Protein AF-A0A5C6U9C0-F1 (afdb_monomer_lite)

Secondary structure (DSSP, 8-state):
-EEEEEEETTTEEEEEEEEE-TTT--EEEEEEESS--HHHHHHHHHHHHHHHH---PPTTPPPP-----

Foldseek 3Di:
DDKDWDQDPVLGIKIKAFDADPVVRDGLFIFIGSDDDVVSNVRRVVSSCCSPPNDPDDPPDDPDDDDPD

Structure (mmCIF, N/CA/C/O backbone):
data_AF-A0A5C6U9C0-F1
#
_entry.id   AF-A0A5C6U9C0-F1
#
loop_
_atom_site.group_PDB
_atom_site.id
_atom_site.type_symbol
_atom_site.label_atom_id
_atom_site.label_alt_id
_atom_site.label_comp_id
_atom_site.label_asym_id
_atom_site.label_entity_id
_atom_site.label_seq_id
_atom_site.pdbx_PDB_ins_code
_atom_site.Cartn_x
_atom_site.Cartn_y
_atom_site.Cartn_z
_atom_site.occupancy
_atom_site.B_iso_or_equiv
_atom_site.auth_seq_id
_atom_site.auth_comp_id
_atom_site.auth_asym_id
_atom_site.auth_atom_id
_atom_site.pdbx_PDB_model_num
ATOM 1 N N . MET A 1 1 ? -6.539 -5.513 -1.773 1.00 86.25 1 MET A N 1
ATOM 2 C CA . MET A 1 1 ? -5.244 -4.945 -2.196 1.00 86.25 1 MET A CA 1
ATOM 3 C C . MET A 1 1 ? -5.173 -5.046 -3.699 1.00 86.25 1 MET A C 1
ATOM 5 O O . MET A 1 1 ? -5.645 -6.050 -4.218 1.00 86.25 1 MET A O 1
ATOM 9 N N . ASP A 1 2 ? -4.629 -4.031 -4.356 1.00 93.50 2 ASP A N 1
ATOM 10 C CA . ASP A 1 2 ? -4.462 -3.986 -5.805 1.00 93.50 2 ASP A CA 1
ATOM 11 C C . ASP A 1 2 ? -3.011 -3.647 -6.171 1.00 93.50 2 ASP A C 1
ATOM 13 O O . ASP A 1 2 ? -2.312 -2.974 -5.405 1.00 93.50 2 ASP A O 1
ATOM 17 N N . ALA A 1 3 ? -2.556 -4.153 -7.314 1.00 95.12 3 ALA A N 1
ATOM 18 C CA . ALA A 1 3 ? -1.185 -4.025 -7.784 1.00 95.12 3 ALA A CA 1
ATOM 19 C C . ALA A 1 3 ? -1.167 -3.680 -9.272 1.00 95.12 3 ALA A C 1
ATOM 21 O O . ALA A 1 3 ? -1.763 -4.372 -10.095 1.00 95.12 3 ALA A O 1
ATOM 22 N N . THR A 1 4 ? -0.432 -2.631 -9.622 1.00 95.81 4 THR A N 1
ATOM 23 C CA . THR A 1 4 ? -0.259 -2.204 -11.011 1.00 95.81 4 THR A CA 1
ATOM 24 C C . THR A 1 4 ? 1.168 -1.734 -11.255 1.00 95.81 4 THR A C 1
ATOM 26 O O . THR A 1 4 ? 1.981 -1.655 -10.331 1.00 95.81 4 THR A O 1
ATOM 29 N N . SER A 1 5 ? 1.492 -1.430 -12.506 1.00 95.88 5 SER A N 1
ATOM 30 C CA . SER A 1 5 ? 2.763 -0.826 -12.877 1.00 95.88 5 SER A CA 1
ATOM 31 C C . SER A 1 5 ? 2.556 0.443 -13.683 1.00 95.88 5 SER A C 1
ATOM 33 O O . SER A 1 5 ? 1.688 0.501 -14.553 1.00 95.88 5 SER A O 1
ATOM 35 N N . LEU A 1 6 ? 3.399 1.435 -13.431 1.00 95.62 6 LEU A N 1
ATOM 36 C CA . LEU A 1 6 ? 3.449 2.686 -14.180 1.00 95.62 6 LEU A CA 1
ATOM 37 C C . LEU A 1 6 ? 4.826 2.819 -14.826 1.00 95.62 6 LEU A C 1
ATOM 39 O O . LEU A 1 6 ? 5.813 2.318 -14.290 1.00 95.62 6 LEU A O 1
ATOM 43 N N . TYR A 1 7 ? 4.904 3.489 -15.972 1.00 96.81 7 TYR A N 1
ATOM 44 C CA . TYR A 1 7 ? 6.191 3.813 -16.576 1.00 96.81 7 TYR A CA 1
ATOM 45 C C . TYR A 1 7 ? 6.712 5.141 -16.014 1.00 96.81 7 TYR A C 1
ATOM 47 O O . TYR A 1 7 ? 6.016 6.154 -16.052 1.00 96.81 7 TYR A O 1
ATOM 55 N N . CYS A 1 8 ? 7.939 5.130 -15.504 1.00 95.50 8 CYS A N 1
ATOM 56 C CA . CYS A 1 8 ? 8.691 6.282 -15.024 1.00 95.50 8 CYS A CA 1
ATOM 57 C C . CYS A 1 8 ? 9.907 6.492 -15.933 1.00 95.50 8 CYS A C 1
ATOM 59 O O . CYS A 1 8 ? 10.631 5.543 -16.215 1.00 95.50 8 CYS A O 1
ATOM 61 N N . GLU A 1 9 ? 10.169 7.723 -16.373 1.00 96.69 9 GLU A N 1
ATOM 62 C CA . GLU A 1 9 ? 11.287 8.014 -17.286 1.00 96.69 9 GLU A CA 1
ATOM 63 C C . GLU A 1 9 ? 12.649 7.602 -16.703 1.00 96.69 9 GLU A C 1
ATOM 65 O O . GLU A 1 9 ? 13.477 7.025 -17.403 1.00 96.69 9 GLU A O 1
ATOM 70 N N . GLN A 1 10 ? 12.860 7.845 -15.407 1.00 95.69 10 GLN A N 1
ATOM 71 C CA . GLN A 1 10 ? 14.136 7.591 -14.738 1.00 95.69 10 GLN A CA 1
ATOM 72 C C . GLN A 1 10 ? 14.360 6.111 -14.392 1.00 95.69 10 GLN A C 1
ATOM 74 O O . GLN A 1 10 ? 15.490 5.628 -14.446 1.00 95.69 10 GLN A O 1
ATOM 79 N N . ASP A 1 11 ? 13.293 5.398 -14.027 1.00 95.25 11 ASP A N 1
ATOM 80 C CA . ASP A 1 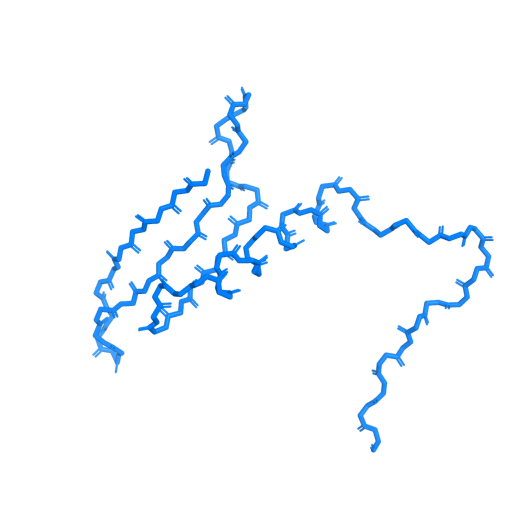11 ? 13.371 4.056 -13.434 1.00 95.25 11 ASP A CA 1
ATOM 81 C C . ASP A 1 11 ? 12.733 2.956 -14.302 1.00 95.25 11 ASP A C 1
ATOM 83 O O . ASP A 1 11 ? 12.795 1.776 -13.952 1.00 95.25 11 ASP A O 1
ATOM 87 N N . GLY A 1 12 ? 12.139 3.318 -15.440 1.00 96.50 12 GLY A N 1
ATOM 88 C CA . GLY A 1 12 ? 11.369 2.414 -16.288 1.00 96.50 12 GLY A CA 1
ATOM 89 C C . GLY A 1 12 ? 10.052 1.997 -15.633 1.00 96.50 12 GLY A C 1
ATOM 90 O O . GLY A 1 12 ? 9.376 2.794 -14.985 1.00 96.50 12 GLY A O 1
ATOM 91 N N . TRP A 1 13 ? 9.657 0.735 -15.806 1.00 96.50 13 TRP A N 1
ATOM 92 C CA . TRP A 1 13 ? 8.452 0.200 -15.169 1.00 96.50 13 TRP A CA 1
ATOM 93 C C . TRP A 1 13 ? 8.633 0.074 -13.655 1.00 96.50 13 TRP A C 1
ATOM 95 O O . TRP A 1 13 ? 9.454 -0.708 -13.178 1.00 96.50 13 TRP A O 1
ATOM 105 N N . ILE A 1 14 ? 7.817 0.811 -12.907 1.00 97.31 14 ILE A N 1
ATOM 106 C CA . ILE A 1 14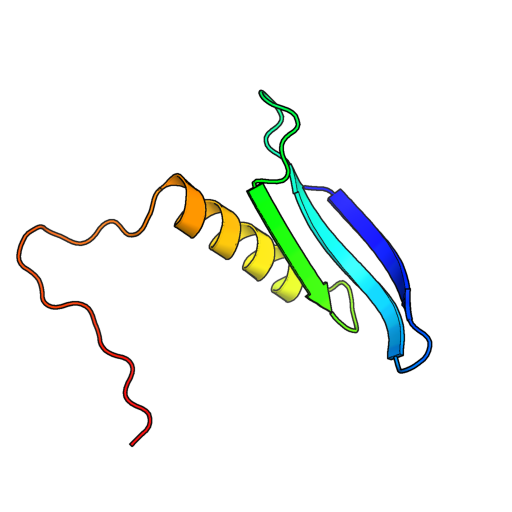 ? 7.751 0.776 -11.447 1.00 97.31 14 ILE A CA 1
ATOM 107 C C . ILE A 1 14 ? 6.454 0.103 -10.997 1.00 97.31 14 ILE A C 1
ATOM 109 O O . ILE A 1 14 ? 5.431 0.196 -11.671 1.00 97.31 14 ILE A O 1
ATOM 113 N N . GLY A 1 15 ? 6.495 -0.585 -9.860 1.00 96.69 15 GLY A N 1
ATOM 114 C CA . GLY A 1 15 ? 5.330 -1.187 -9.222 1.00 96.69 15 GLY A CA 1
ATOM 115 C C . GLY A 1 15 ? 4.628 -0.204 -8.289 1.00 96.69 15 GLY A C 1
ATOM 116 O O . GLY A 1 15 ? 5.277 0.568 -7.582 1.00 96.69 15 GLY A O 1
ATOM 117 N N . VAL A 1 16 ? 3.301 -0.271 -8.273 1.00 97.06 16 VAL A N 1
ATOM 118 C CA . VAL A 1 16 ? 2.418 0.474 -7.376 1.00 97.06 16 VAL A CA 1
ATOM 119 C C . VAL A 1 16 ? 1.541 -0.523 -6.633 1.00 97.06 16 VAL A C 1
ATOM 121 O O . VAL A 1 16 ? 0.840 -1.322 -7.254 1.00 97.06 16 VAL A O 1
ATOM 124 N N . MET A 1 17 ? 1.583 -0.460 -5.307 1.00 97.75 17 MET A N 1
ATOM 125 C CA . MET A 1 17 ? 0.842 -1.328 -4.398 1.00 97.75 17 MET A CA 1
ATOM 126 C C . MET A 1 17 ? -0.168 -0.491 -3.621 1.00 97.75 17 MET A C 1
ATOM 128 O O . MET A 1 17 ? 0.237 0.361 -2.836 1.00 97.75 17 MET A O 1
ATOM 132 N N . ALA A 1 18 ? -1.466 -0.726 -3.818 1.00 97.00 18 ALA A N 1
ATOM 133 C CA . ALA A 1 18 ? -2.534 0.038 -3.176 1.00 97.00 18 ALA A CA 1
ATOM 134 C C . ALA A 1 18 ? -3.378 -0.835 -2.236 1.00 97.00 18 ALA A C 1
ATOM 136 O O . ALA A 1 18 ? -3.899 -1.892 -2.606 1.00 97.00 18 ALA A O 1
ATOM 137 N N . VAL A 1 19 ? -3.568 -0.367 -1.005 1.00 97.25 19 VAL A N 1
ATOM 138 C CA . VAL A 1 19 ? -4.527 -0.943 -0.057 1.00 97.25 19 VAL A CA 1
ATOM 139 C C . VAL A 1 19 ? -5.803 -0.122 -0.125 1.00 97.25 19 VAL A C 1
ATOM 141 O O . VAL A 1 19 ? -5.797 1.067 0.182 1.00 97.25 19 VAL A O 1
ATOM 144 N N . ILE A 1 20 ? -6.887 -0.772 -0.542 1.00 96.31 20 ILE A N 1
ATOM 145 C CA . ILE A 1 20 ? -8.198 -0.156 -0.750 1.00 96.31 20 ILE A CA 1
ATOM 146 C C . ILE A 1 20 ? -9.146 -0.693 0.319 1.00 96.31 20 ILE A C 1
ATOM 148 O O . ILE A 1 20 ? -9.260 -1.912 0.478 1.00 96.31 20 ILE A O 1
ATOM 152 N N . ASP A 1 21 ? -9.806 0.206 1.047 1.00 94.25 21 ASP A N 1
ATOM 153 C CA . ASP A 1 21 ? -10.926 -0.151 1.915 1.00 94.25 21 ASP A CA 1
ATOM 154 C C . ASP A 1 21 ? -12.134 -0.503 1.038 1.00 94.25 21 ASP A C 1
ATOM 156 O O . ASP A 1 21 ? -12.641 0.333 0.295 1.00 94.25 21 ASP A O 1
ATOM 160 N N . CYS A 1 22 ? -12.597 -1.750 1.105 1.00 94.12 22 CYS A N 1
ATOM 161 C CA . CYS A 1 22 ? -13.702 -2.229 0.279 1.00 94.12 22 CYS A CA 1
ATOM 162 C C . CYS A 1 22 ? -15.061 -1.614 0.645 1.00 94.12 22 CYS A C 1
ATOM 164 O O . CYS A 1 22 ? -15.974 -1.661 -0.175 1.00 94.12 22 CYS A O 1
ATOM 166 N N . CYS A 1 23 ? -15.208 -1.043 1.843 1.00 95.38 23 CYS A N 1
ATOM 167 C CA . CYS A 1 23 ? -16.449 -0.407 2.275 1.00 95.38 23 CYS A CA 1
ATOM 168 C C . CYS A 1 23 ? -16.587 1.008 1.695 1.00 95.38 23 CYS A C 1
ATOM 170 O O . CYS A 1 23 ? -17.661 1.393 1.238 1.00 95.38 23 CYS A O 1
ATOM 172 N N . THR A 1 24 ? -15.493 1.776 1.680 1.00 94.75 24 THR A N 1
ATOM 173 C CA . THR A 1 24 ? -15.492 3.186 1.249 1.00 94.75 24 THR A CA 1
ATOM 174 C C . THR A 1 24 ? -14.904 3.400 -0.142 1.00 94.75 24 THR A C 1
ATOM 176 O O . THR A 1 24 ? -15.033 4.484 -0.702 1.00 94.75 24 THR A O 1
ATOM 179 N N . SER A 1 25 ? -14.267 2.376 -0.718 1.00 94.38 25 SER A N 1
ATOM 180 C CA . SER A 1 25 ? -13.443 2.475 -1.931 1.00 94.38 25 SER A CA 1
ATOM 181 C C . SER A 1 25 ? -12.278 3.472 -1.814 1.00 94.38 25 SER A C 1
ATOM 183 O O . SER A 1 25 ? -11.720 3.898 -2.824 1.00 94.38 25 SER A O 1
ATOM 185 N N . GLU A 1 26 ? -11.875 3.843 -0.596 1.00 95.75 26 GLU A N 1
ATOM 186 C CA . GLU A 1 26 ? -10.746 4.747 -0.369 1.00 95.75 26 GLU A CA 1
ATOM 187 C C . GLU A 1 26 ? -9.407 4.006 -0.407 1.00 95.75 26 GLU A C 1
ATOM 189 O O . GLU A 1 26 ? -9.259 2.912 0.145 1.00 95.75 26 GLU A O 1
ATOM 194 N N . ILE A 1 27 ? -8.387 4.646 -0.986 1.00 96.31 27 ILE A N 1
ATOM 195 C CA . ILE A 1 27 ? -6.999 4.189 -0.865 1.00 96.31 27 ILE A CA 1
ATOM 196 C C . ILE A 1 27 ? -6.488 4.575 0.527 1.00 96.31 27 ILE A C 1
ATOM 198 O O . ILE A 1 27 ? -6.248 5.746 0.831 1.00 96.31 27 ILE A O 1
ATOM 202 N N . VAL A 1 28 ? -6.306 3.574 1.383 1.00 96.25 28 VAL A N 1
ATOM 203 C CA . VAL A 1 28 ? -5.874 3.755 2.775 1.00 96.25 28 VAL A CA 1
ATOM 204 C C . VAL A 1 28 ? -4.362 3.621 2.953 1.00 96.25 28 VAL A C 1
ATOM 206 O O . VAL A 1 28 ? -3.836 4.127 3.940 1.00 96.25 28 VAL A O 1
ATOM 209 N N . GLY A 1 29 ? -3.655 3.034 1.984 1.00 96.69 29 GLY A N 1
ATOM 210 C CA . GLY A 1 29 ? -2.191 2.992 1.935 1.00 96.69 29 GLY A CA 1
ATOM 211 C C . GLY A 1 29 ? -1.671 2.740 0.522 1.00 96.69 29 GLY A C 1
ATOM 212 O O . GLY A 1 29 ? -2.353 2.106 -0.285 1.00 96.69 29 GLY A O 1
ATOM 213 N N . ILE A 1 30 ? -0.474 3.249 0.225 1.00 97.00 30 ILE A N 1
ATOM 214 C CA . ILE A 1 30 ? 0.186 3.112 -1.077 1.00 97.00 30 ILE A CA 1
ATOM 215 C C . ILE A 1 30 ? 1.702 2.954 -0.898 1.00 97.00 30 ILE A C 1
ATOM 217 O O . ILE A 1 30 ? 2.292 3.646 -0.071 1.00 97.00 30 ILE A O 1
ATOM 221 N N . ASP A 1 31 ? 2.326 2.069 -1.673 1.00 97.69 31 ASP A N 1
ATOM 222 C CA . ASP A 1 31 ? 3.786 1.959 -1.806 1.00 97.69 31 ASP A CA 1
ATOM 223 C C . ASP A 1 31 ? 4.154 1.953 -3.297 1.00 97.69 31 ASP A C 1
ATOM 225 O O . ASP A 1 31 ? 3.480 1.316 -4.113 1.00 97.69 31 ASP A O 1
ATOM 229 N N . VAL A 1 32 ? 5.190 2.715 -3.653 1.00 96.81 32 VAL A N 1
ATOM 230 C CA . VAL A 1 32 ? 5.692 2.850 -5.024 1.00 96.81 32 VAL A CA 1
ATOM 231 C C . VAL A 1 32 ? 7.169 2.498 -5.029 1.00 96.81 32 VAL A C 1
ATOM 233 O O . VAL A 1 32 ? 7.962 3.093 -4.298 1.00 96.81 32 VAL A O 1
ATOM 236 N N . ALA A 1 33 ? 7.551 1.551 -5.879 1.00 96.00 33 ALA A N 1
ATOM 237 C CA . ALA A 1 33 ? 8.903 1.018 -5.886 1.00 96.00 33 ALA A CA 1
ATOM 238 C C . ALA A 1 33 ? 9.323 0.512 -7.263 1.00 96.00 33 ALA A C 1
ATOM 240 O O . ALA A 1 33 ? 8.504 0.149 -8.101 1.00 96.00 33 ALA A O 1
ATOM 241 N N . ARG A 1 34 ? 10.634 0.368 -7.475 1.00 95.62 34 ARG A N 1
ATOM 242 C CA . ARG A 1 34 ? 11.201 -0.170 -8.727 1.00 95.62 34 ARG A CA 1
ATOM 243 C C . ARG A 1 34 ? 10.786 -1.609 -9.046 1.00 95.62 34 ARG A C 1
ATOM 245 O O . ARG A 1 34 ? 11.028 -2.089 -10.146 1.00 95.62 34 ARG A O 1
ATOM 252 N N . ARG A 1 35 ? 10.241 -2.340 -8.073 1.00 90.44 35 ARG A N 1
ATOM 253 C CA . ARG A 1 35 ? 9.766 -3.719 -8.230 1.00 90.44 35 ARG A CA 1
ATOM 254 C C . ARG A 1 35 ? 8.495 -3.902 -7.415 1.00 90.44 35 ARG A C 1
ATOM 256 O O . ARG A 1 35 ? 8.383 -3.337 -6.336 1.00 90.44 35 ARG A O 1
ATOM 263 N N . GLY A 1 36 ? 7.585 -4.741 -7.892 1.00 88.88 36 GLY A N 1
ATOM 264 C CA . GLY A 1 36 ? 6.373 -5.102 -7.161 1.00 88.88 36 GLY A CA 1
ATOM 265 C C . GLY A 1 36 ? 6.530 -6.382 -6.344 1.00 88.88 36 GLY A C 1
ATOM 266 O O . GLY A 1 36 ? 5.891 -7.379 -6.667 1.00 88.88 36 GLY A O 1
ATOM 267 N N . ARG A 1 37 ? 7.417 -6.410 -5.341 1.00 94.38 37 ARG A N 1
ATOM 268 C CA . ARG A 1 37 ? 7.606 -7.605 -4.499 1.00 94.38 37 ARG A CA 1
ATOM 269 C C . ARG A 1 37 ? 6.662 -7.549 -3.294 1.00 94.38 37 ARG A C 1
ATOM 271 O O . ARG A 1 37 ? 6.001 -6.553 -3.009 1.00 94.38 37 ARG A O 1
ATOM 278 N N . ALA A 1 38 ? 6.618 -8.655 -2.557 1.00 95.38 38 ALA A N 1
ATOM 279 C CA . ALA A 1 38 ? 5.773 -8.776 -1.372 1.00 95.38 38 ALA A CA 1
ATOM 280 C C . ALA A 1 38 ? 6.132 -7.766 -0.265 1.00 95.38 38 ALA A C 1
ATOM 282 O O . ALA A 1 38 ? 5.256 -7.349 0.485 1.00 95.38 38 ALA A O 1
ATOM 283 N N . VAL A 1 39 ? 7.401 -7.345 -0.167 1.00 96.88 39 VAL A N 1
ATOM 284 C CA . VAL A 1 39 ? 7.834 -6.398 0.875 1.00 96.88 39 VAL A CA 1
ATOM 285 C C . VAL A 1 39 ? 7.259 -4.998 0.655 1.00 96.88 39 VAL A C 1
ATOM 287 O O . VAL A 1 39 ? 6.891 -4.333 1.616 1.00 96.88 39 VAL A O 1
ATOM 290 N N . GLU A 1 40 ? 7.124 -4.561 -0.595 1.00 96.75 40 GLU A N 1
ATOM 291 C CA . GLU A 1 40 ? 6.476 -3.295 -0.942 1.00 96.75 40 GLU A CA 1
ATOM 292 C C . GLU A 1 40 ? 4.979 -3.332 -0.609 1.00 96.75 40 GLU A C 1
ATOM 294 O O . GLU A 1 40 ? 4.439 -2.412 0.003 1.00 96.75 40 GLU A O 1
ATOM 299 N N . 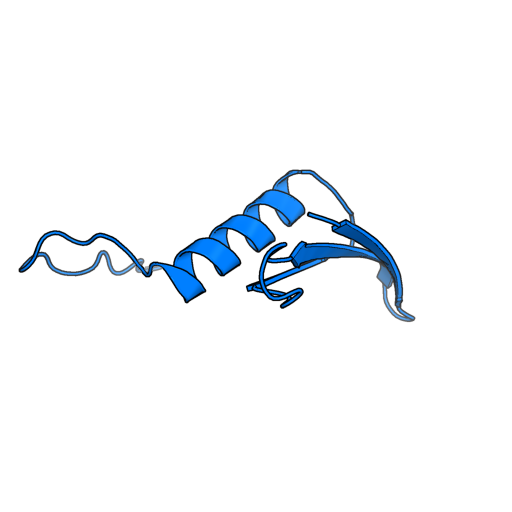ALA A 1 41 ? 4.318 -4.454 -0.907 1.00 96.00 41 ALA A N 1
ATOM 300 C CA . ALA A 1 41 ? 2.929 -4.664 -0.518 1.00 96.00 41 ALA A CA 1
ATOM 301 C C . ALA A 1 41 ? 2.741 -4.633 1.013 1.00 96.00 41 ALA A C 1
ATOM 303 O O . ALA A 1 41 ? 1.813 -4.003 1.524 1.00 96.00 41 ALA A O 1
ATOM 304 N N . GLN A 1 42 ? 3.655 -5.258 1.760 1.00 97.56 42 GLN A N 1
ATOM 305 C CA . GLN A 1 42 ? 3.643 -5.222 3.221 1.00 97.56 42 GLN A CA 1
ATOM 306 C C . GLN A 1 42 ? 3.768 -3.789 3.758 1.00 97.56 42 GLN A C 1
ATOM 308 O O . GLN A 1 42 ? 3.033 -3.427 4.672 1.00 97.56 42 GLN A O 1
ATOM 313 N N . ARG A 1 43 ? 4.640 -2.956 3.177 1.00 97.25 43 ARG A N 1
ATOM 314 C CA . ARG A 1 43 ? 4.800 -1.546 3.577 1.00 97.25 43 ARG A CA 1
ATOM 315 C C . ARG A 1 43 ? 3.538 -0.724 3.336 1.00 97.25 43 ARG A C 1
ATOM 317 O O . ARG A 1 43 ? 3.144 0.045 4.212 1.00 97.25 43 ARG A O 1
ATOM 324 N N . ALA A 1 44 ? 2.870 -0.916 2.195 1.00 97.19 44 ALA A N 1
ATOM 325 C CA . ALA A 1 44 ? 1.590 -0.260 1.917 1.00 97.19 44 ALA A CA 1
ATOM 326 C C . ALA A 1 44 ? 0.526 -0.633 2.966 1.00 97.19 44 ALA A C 1
ATOM 328 O O . ALA A 1 44 ? -0.216 0.231 3.438 1.00 97.19 44 ALA A O 1
ATOM 329 N N . LEU A 1 45 ? 0.478 -1.911 3.361 1.00 96.44 45 LEU A N 1
ATOM 330 C CA . LEU A 1 45 ? -0.420 -2.407 4.405 1.00 96.44 45 LEU A CA 1
ATOM 331 C C . LEU A 1 45 ? -0.077 -1.849 5.788 1.00 96.44 45 LEU A C 1
ATOM 333 O O . LEU A 1 45 ? -0.971 -1.392 6.495 1.00 96.44 45 LEU A O 1
ATOM 337 N N . GLU A 1 46 ? 1.198 -1.842 6.161 1.00 95.31 46 GLU A N 1
ATOM 338 C CA . GLU A 1 46 ? 1.662 -1.274 7.426 1.00 95.31 46 GLU A CA 1
ATOM 339 C C . GLU A 1 46 ? 1.312 0.216 7.520 1.00 95.31 46 GLU A C 1
ATOM 341 O O . GLU A 1 46 ? 0.708 0.647 8.502 1.00 95.31 46 GLU A O 1
ATOM 346 N N . SER A 1 47 ? 1.589 0.986 6.464 1.00 93.75 47 SER A N 1
ATOM 347 C CA . SER A 1 47 ? 1.226 2.403 6.382 1.00 93.75 47 SER A CA 1
ATOM 348 C C . SER A 1 47 ? -0.286 2.620 6.532 1.00 93.75 47 SER A C 1
ATOM 350 O O . SER A 1 47 ? -0.708 3.491 7.298 1.00 93.75 47 SER A O 1
ATOM 352 N N . ALA A 1 48 ? -1.112 1.790 5.881 1.00 95.31 48 ALA A N 1
ATOM 353 C CA . ALA A 1 48 ? -2.567 1.847 6.019 1.00 95.31 48 ALA A CA 1
ATOM 354 C C . ALA A 1 48 ? -3.031 1.577 7.457 1.00 95.31 48 ALA A C 1
ATOM 356 O O . ALA A 1 48 ? -3.865 2.314 7.992 1.00 95.31 48 ALA A O 1
ATOM 357 N N . CYS A 1 49 ? -2.481 0.542 8.09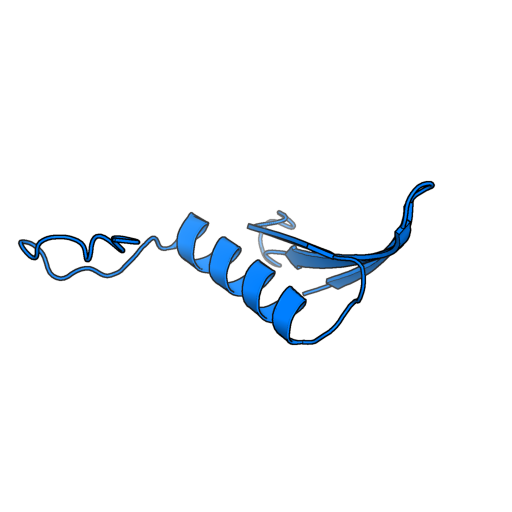6 1.00 94.00 49 CYS 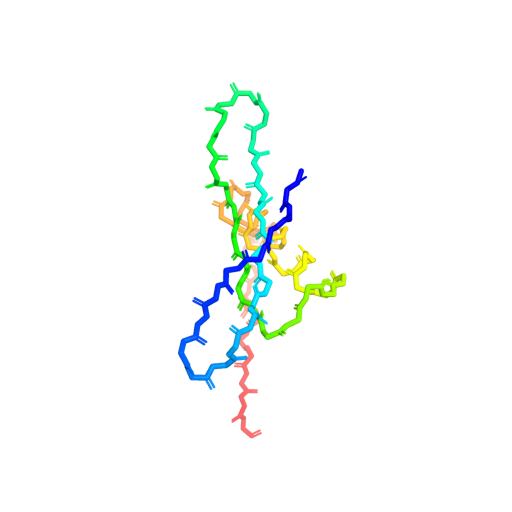A N 1
ATOM 358 C CA . CYS A 1 49 ? -2.802 0.192 9.476 1.00 94.00 49 CYS A CA 1
ATOM 359 C C . CYS A 1 49 ? -2.403 1.309 10.444 1.00 94.00 49 CYS A C 1
ATOM 361 O O . CYS A 1 49 ? -3.225 1.727 11.256 1.00 94.00 49 CYS A O 1
ATOM 363 N N . LEU A 1 50 ? -1.187 1.847 10.313 1.00 90.75 50 LEU A N 1
ATOM 364 C CA . LEU A 1 50 ? -0.712 2.962 11.133 1.00 90.75 50 LEU A CA 1
ATOM 365 C C . LEU A 1 50 ? -1.587 4.206 10.962 1.00 90.75 50 LEU A C 1
ATOM 367 O O . LEU A 1 50 ? -1.934 4.852 11.947 1.00 90.75 50 LEU A O 1
ATOM 371 N N . LYS A 1 51 ? -1.988 4.530 9.728 1.00 87.88 51 LYS A N 1
ATOM 372 C CA . LYS A 1 51 ? -2.850 5.683 9.442 1.00 87.88 51 LYS A CA 1
ATOM 373 C C . LYS A 1 51 ? -4.238 5.548 10.075 1.00 87.88 51 LYS A C 1
ATOM 375 O O . LYS A 1 51 ? -4.769 6.542 10.562 1.00 87.88 51 LYS A O 1
ATOM 380 N N . ARG A 1 52 ? -4.845 4.355 10.046 1.00 88.81 52 ARG A N 1
ATOM 381 C CA . ARG A 1 52 ? -6.225 4.146 10.530 1.00 88.81 52 ARG A CA 1
ATOM 382 C C . ARG A 1 52 ? -6.321 3.837 12.015 1.00 88.81 52 ARG A C 1
ATOM 384 O O . ARG A 1 52 ? -7.247 4.301 12.671 1.00 88.81 52 ARG A O 1
ATOM 391 N N . PHE A 1 53 ? -5.407 3.020 12.518 1.00 88.19 53 PHE A N 1
ATOM 392 C CA . PHE A 1 53 ? -5.487 2.455 13.863 1.00 88.19 53 PHE A CA 1
ATOM 393 C C . PHE A 1 53 ? -4.434 3.041 14.802 1.00 88.19 53 PHE A C 1
ATOM 395 O O . PHE A 1 53 ? -4.515 2.844 16.013 1.00 88.19 53 PHE A O 1
ATOM 402 N N . GLY A 1 54 ? -3.464 3.786 14.265 1.00 84.06 54 GLY A N 1
ATOM 403 C CA . GLY A 1 54 ? -2.332 4.262 15.039 1.00 84.06 54 GLY A CA 1
ATOM 404 C C . GLY A 1 54 ? -1.500 3.100 15.571 1.00 84.06 54 GLY A C 1
ATOM 405 O O . GLY A 1 54 ? -1.494 1.993 15.035 1.00 84.06 54 GLY A O 1
ATOM 406 N N . LEU A 1 55 ? -0.780 3.374 16.649 1.00 78.56 55 LEU A N 1
ATOM 407 C CA . LEU A 1 55 ? -0.022 2.377 17.389 1.00 78.56 55 LEU A CA 1
ATOM 408 C C . LEU A 1 55 ? -0.734 2.133 18.714 1.00 78.56 55 LEU A C 1
ATOM 410 O O . LEU A 1 55 ? -1.092 3.086 19.410 1.00 78.56 55 LEU A O 1
ATOM 414 N N . ILE A 1 56 ? -0.914 0.863 19.070 1.00 68.25 56 ILE A N 1
ATOM 415 C CA . ILE A 1 56 ? -1.398 0.477 20.394 1.00 68.25 56 ILE A CA 1
ATOM 416 C C . ILE A 1 56 ? -0.202 0.574 21.337 1.00 68.25 56 ILE A C 1
ATOM 418 O O . ILE A 1 56 ? 0.517 -0.397 21.551 1.00 68.25 56 ILE A O 1
ATOM 422 N N . TYR A 1 57 ? 0.052 1.772 21.852 1.00 70.06 57 TYR A N 1
ATOM 423 C CA . TYR A 1 57 ? 0.971 1.930 22.970 1.00 70.06 57 TYR A CA 1
ATOM 424 C C . TYR A 1 57 ? 0.192 1.783 24.278 1.00 70.06 57 TYR A C 1
ATOM 426 O O . TYR A 1 57 ? -0.877 2.390 24.407 1.00 70.06 57 TYR A O 1
ATOM 434 N N . PRO A 1 58 ? 0.701 1.021 25.259 1.00 65.38 58 PRO A N 1
ATOM 435 C CA . PRO A 1 58 ? 0.201 1.094 26.623 1.00 65.38 58 PRO A CA 1
ATOM 436 C C . PRO A 1 58 ? 0.244 2.549 27.106 1.00 65.38 58 PRO A C 1
ATOM 438 O O . PRO A 1 58 ? 1.230 3.260 26.891 1.00 65.38 58 PRO A O 1
ATOM 441 N N . ASN A 1 59 ? -0.834 3.018 27.740 1.00 67.31 59 ASN A N 1
ATOM 442 C CA . ASN A 1 59 ? -0.872 4.371 28.293 1.00 67.31 59 ASN A CA 1
ATOM 443 C C . ASN A 1 59 ? 0.295 4.571 29.273 1.00 67.31 59 ASN A C 1
ATOM 445 O O . ASN A 1 59 ? 0.397 3.850 30.262 1.00 67.31 59 ASN A O 1
ATOM 449 N N . GLY A 1 60 ? 1.133 5.580 29.019 1.00 68.06 60 GLY A N 1
ATOM 450 C CA . GLY A 1 60 ? 2.215 5.986 29.923 1.00 68.06 60 GLY A CA 1
ATOM 451 C C . GLY A 1 60 ? 3.612 5.464 29.577 1.00 68.06 60 GLY A C 1
ATOM 452 O O . GLY A 1 60 ? 4.558 5.832 30.268 1.00 68.06 60 GLY A O 1
ATOM 453 N N . GLU A 1 61 ? 3.781 4.674 28.514 1.00 68.94 61 GLU A N 1
ATOM 454 C CA . GLU A 1 61 ? 5.116 4.262 28.063 1.00 68.94 61 GLU A CA 1
ATOM 455 C C . GLU A 1 61 ? 5.742 5.275 27.091 1.00 68.94 61 GLU A C 1
ATOM 457 O O . GLU A 1 61 ? 5.109 5.756 26.145 1.00 68.94 61 GLU A O 1
ATOM 462 N N . SER A 1 62 ? 7.018 5.605 27.323 1.00 69.00 62 SER A N 1
ATOM 463 C CA . SER A 1 62 ? 7.814 6.428 26.409 1.00 69.00 62 SER A CA 1
ATOM 464 C C . SER A 1 62 ? 7.926 5.735 25.056 1.00 69.00 62 SER A C 1
ATOM 466 O O . SER A 1 62 ? 8.391 4.599 24.971 1.00 69.00 62 SER A O 1
ATOM 468 N N . ARG A 1 63 ? 7.532 6.437 23.986 1.00 70.12 63 ARG A N 1
ATOM 469 C CA . ARG A 1 63 ? 7.665 5.934 22.613 1.00 70.12 63 ARG A CA 1
ATOM 470 C C . ARG A 1 63 ? 9.115 5.511 22.356 1.00 70.12 63 ARG A C 1
ATOM 472 O O . ARG A 1 63 ? 10.011 6.308 22.654 1.00 70.12 63 ARG A O 1
ATOM 479 N N . PRO A 1 64 ? 9.363 4.328 21.765 1.00 71.25 64 PRO A N 1
ATOM 480 C CA . PRO A 1 64 ? 10.696 3.978 21.309 1.00 71.25 64 PRO A CA 1
ATOM 481 C C . PRO A 1 64 ? 11.147 5.043 20.311 1.00 71.25 64 PRO A C 1
ATOM 483 O O . PRO A 1 64 ? 10.529 5.240 19.264 1.00 71.25 64 PRO A O 1
ATOM 486 N N . VAL A 1 65 ? 12.202 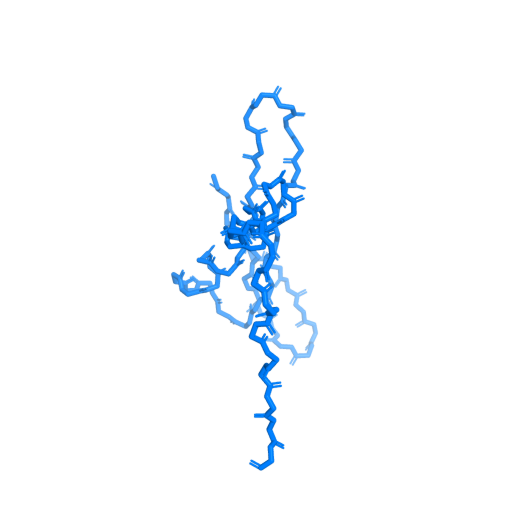5.773 20.660 1.00 74.69 65 VAL A N 1
ATOM 487 C CA . VAL A 1 65 ? 12.849 6.690 19.729 1.00 74.69 65 VAL A CA 1
ATOM 488 C C . VAL A 1 65 ? 13.950 5.897 19.062 1.00 74.69 65 VAL A C 1
ATOM 490 O O . VAL A 1 65 ? 14.962 5.598 19.692 1.00 74.69 65 VAL A O 1
ATOM 493 N N . LEU A 1 66 ? 13.745 5.543 17.794 1.00 78.06 66 LEU A N 1
ATOM 494 C CA . LEU A 1 66 ? 14.824 5.006 16.981 1.00 78.06 66 LEU A CA 1
ATOM 495 C C . LEU A 1 66 ? 15.873 6.116 16.836 1.00 78.06 66 LEU A C 1
ATOM 497 O O . LEU A 1 66 ? 15.641 7.124 16.166 1.00 78.06 66 LEU A O 1
ATOM 501 N N . ARG A 1 67 ? 16.990 5.972 17.545 1.00 75.50 67 ARG A N 1
ATOM 502 C CA . ARG A 1 67 ? 18.172 6.813 17.380 1.00 75.50 67 ARG A CA 1
ATOM 503 C C . ARG A 1 67 ? 19.117 6.081 16.437 1.00 75.50 67 ARG A C 1
ATOM 505 O O . ARG A 1 67 ? 19.294 4.874 16.555 1.00 75.50 67 ARG A O 1
ATOM 512 N N . SER A 1 68 ? 19.636 6.815 15.465 1.00 75.50 68 SER A N 1
ATOM 513 C CA . SER A 1 68 ? 20.762 6.392 14.641 1.00 75.50 68 SER A CA 1
ATOM 514 C C . SER A 1 68 ? 21.986 7.171 15.115 1.00 75.50 68 SER A C 1
ATOM 516 O O . SER A 1 68 ? 22.423 8.110 14.447 1.00 75.50 68 SER A O 1
ATOM 518 N N . ASP A 1 69 ? 22.427 6.914 16.340 1.00 63.25 69 ASP A N 1
ATOM 519 C CA . ASP A 1 69 ? 23.803 7.222 16.718 1.00 63.25 69 ASP A CA 1
ATOM 520 C C . ASP A 1 69 ? 24.765 6.163 16.159 1.00 63.25 69 ASP A C 1
ATOM 522 O O . ASP A 1 69 ? 24.347 4.993 15.991 1.00 63.25 69 ASP A O 1
#

Sequence (69 aa):
MDATSLYCEQDGWIGVMAVIDCCTSEIVGIDVARRGRAVEAQRALESACLKRFGLIYPNGESRPVLRSD

Radius of gyration: 15.49 Å; chains: 1; bounding box: 40×17×47 Å

pLDDT: mean 89.63, std 10.43, range [63.25, 97.75]